Protein AF-A0A7S0JP52-F1 (afdb_monomer)

Foldseek 3Di:
DDPDDPPPPPPPACDVVNLVVLLVVLVVDPPVCSVVSLVVSLVVRCVGPNDVRSVCSVQVSVVHRDPPVPDDPPPQDQQNLLVVLCVVLVHDSVQLVVQQVVQVHNVSSSVVSVPPDNDPPPDDDDDPPPPVVNVVVVVVVVVVVPDD

InterPro domains:
  IPR012308 DNA ligase, ATP-dependent, N-terminal [PF04675] (21-114)
  IPR036599 DNA ligase, ATP-dependent, N-terminal domain superfamily [G3DSA:1.10.3260.10] (13-144)
  IPR036599 DNA ligase, ATP-dependent, N-terminal domain superfamily [SSF117018] (32-114)

Secondary structure (DSSP, 8-state):
----------S----HHHHHHHHHHHHHS-GGGHHHHHHHHHHHHHHHH-HHHHHHHHHHHTT-SS-TTT-------HHHHHHHHHHHTT--HHHHHHHHHHHTSHHHHHHHHHHS---------------HHHHHHHHHHHHTTS--

Radius of gyration: 21.64 Å; Cα contacts (8 Å, |Δi|>4): 81; chains: 1; bounding box: 57×40×53 Å

Structure (mmCIF, N/CA/C/O backbone):
data_AF-A0A7S0JP52-F1
#
_entry.id   AF-A0A7S0JP52-F1
#
loop_
_atom_site.group_PDB
_atom_site.id
_atom_site.type_symbol
_atom_site.label_atom_id
_atom_site.label_alt_id
_atom_site.label_comp_id
_atom_site.label_asym_id
_atom_site.label_entity_id
_atom_site.label_seq_id
_atom_site.pdbx_PDB_ins_code
_atom_site.Cartn_x
_atom_site.Cartn_y
_atom_site.Cartn_z
_atom_site.occupancy
_atom_site.B_iso_or_equiv
_atom_site.auth_seq_id
_atom_site.auth_comp_id
_atom_site.auth_asym_id
_atom_site.auth_atom_id
_atom_site.pdbx_PDB_model_num
ATOM 1 N N . SER A 1 1 ? 0.295 29.142 -24.091 1.00 40.50 1 SER A N 1
ATOM 2 C CA . SER A 1 1 ? 0.235 28.672 -22.695 1.00 40.50 1 SER A CA 1
ATOM 3 C C . SER A 1 1 ? -1.175 28.221 -22.387 1.00 40.50 1 SER A C 1
ATOM 5 O O . SER A 1 1 ? -2.076 29.037 -22.505 1.00 40.50 1 SER A O 1
ATOM 7 N N . ASN A 1 2 ? -1.386 26.937 -22.088 1.00 27.88 2 ASN A N 1
ATOM 8 C CA . ASN A 1 2 ? -2.704 26.408 -21.732 1.00 27.88 2 ASN A CA 1
ATOM 9 C C . ASN A 1 2 ? -2.538 25.387 -20.583 1.00 27.88 2 ASN A C 1
ATOM 11 O O . ASN A 1 2 ? -2.027 24.293 -20.828 1.00 27.88 2 ASN A O 1
ATOM 15 N N . PRO A 1 3 ? -2.867 25.747 -19.328 1.00 40.81 3 PRO A N 1
ATOM 16 C CA . PRO A 1 3 ? -2.763 24.873 -18.165 1.00 40.81 3 PRO A CA 1
ATOM 17 C C . PRO A 1 3 ? -4.109 24.165 -17.976 1.00 40.81 3 PRO A C 1
ATOM 19 O O . PRO A 1 3 ? -4.998 24.693 -17.320 1.00 40.81 3 PRO A O 1
ATOM 22 N N . GLY A 1 4 ? -4.328 23.016 -18.618 1.00 33.84 4 GLY A N 1
ATOM 23 C CA . GLY A 1 4 ? -5.699 22.488 -18.648 1.00 33.84 4 GLY A CA 1
ATOM 24 C C . GLY A 1 4 ? -5.901 21.054 -19.098 1.00 33.84 4 GLY A C 1
ATOM 25 O O . GLY A 1 4 ? -7.005 20.719 -19.508 1.00 33.84 4 GLY A O 1
ATOM 26 N N . ARG A 1 5 ? -4.877 20.198 -19.045 1.00 36.66 5 ARG A N 1
ATOM 27 C CA . ARG A 1 5 ? -5.048 18.754 -19.258 1.00 36.66 5 ARG A CA 1
ATOM 28 C C . ARG A 1 5 ? -4.105 17.966 -18.359 1.00 36.66 5 ARG A C 1
ATOM 30 O O . ARG A 1 5 ? -3.120 17.400 -18.817 1.00 36.66 5 ARG A O 1
ATOM 37 N N . VAL A 1 6 ? -4.447 17.886 -17.073 1.00 38.44 6 VAL A N 1
ATOM 38 C CA . VAL A 1 6 ? -4.101 16.707 -16.266 1.00 38.44 6 VAL A CA 1
ATOM 39 C C . VAL A 1 6 ? -5.013 15.595 -16.777 1.00 38.44 6 VAL A C 1
ATOM 41 O O . VAL A 1 6 ? -6.069 15.310 -16.223 1.00 38.44 6 VAL A O 1
ATOM 44 N N . GLY A 1 7 ? -4.677 15.085 -17.962 1.00 34.78 7 GLY A N 1
ATOM 45 C CA . GLY A 1 7 ? -5.350 13.943 -18.547 1.00 34.78 7 GLY A CA 1
ATOM 46 C C . GLY A 1 7 ? -5.074 12.753 -17.649 1.00 34.78 7 GLY A C 1
ATOM 47 O O . GLY A 1 7 ? -3.927 12.332 -17.519 1.00 34.78 7 GLY A O 1
ATOM 48 N N . LEU A 1 8 ? -6.132 12.264 -17.009 1.00 45.56 8 LEU A N 1
ATOM 49 C CA . LEU A 1 8 ? -6.220 10.945 -16.408 1.00 45.56 8 LEU A CA 1
ATOM 50 C C . LEU A 1 8 ? -5.745 9.933 -17.468 1.00 45.56 8 LEU A C 1
ATOM 52 O O . LEU A 1 8 ? -6.485 9.591 -18.390 1.00 45.56 8 LEU A O 1
ATOM 56 N N . LEU A 1 9 ? -4.469 9.548 -17.415 1.00 36.59 9 LEU A N 1
ATOM 57 C CA . LEU A 1 9 ? -3.881 8.581 -18.337 1.00 36.59 9 LEU A CA 1
ATOM 58 C C . LEU A 1 9 ? -4.336 7.189 -17.907 1.00 36.59 9 LEU A C 1
ATOM 60 O O . LEU A 1 9 ? -3.643 6.463 -17.204 1.00 36.59 9 LEU A O 1
ATOM 64 N N . CYS A 1 10 ? -5.538 6.835 -18.352 1.00 33.56 10 CYS A N 1
ATOM 65 C CA . CYS A 1 10 ? -6.001 5.463 -18.467 1.00 33.56 10 CYS A CA 1
ATOM 66 C C . CYS A 1 10 ? -5.208 4.764 -19.587 1.00 33.56 10 CYS A C 1
ATOM 68 O O . CYS A 1 10 ? -5.726 4.535 -20.675 1.00 33.56 10 CYS A O 1
ATOM 70 N N . ALA A 1 11 ? -3.940 4.446 -19.341 1.00 34.88 11 ALA A N 1
ATOM 71 C CA . ALA A 1 11 ? -3.184 3.458 -20.105 1.00 34.88 11 ALA A CA 1
ATOM 72 C C . ALA A 1 11 ? -2.793 2.386 -19.090 1.00 34.88 11 ALA A C 1
ATOM 74 O O . ALA A 1 11 ? -2.101 2.711 -18.134 1.00 34.88 11 ALA A O 1
ATOM 75 N N . ARG A 1 12 ? -3.382 1.186 -19.220 1.00 44.66 12 ARG A N 1
ATOM 76 C CA . ARG A 1 12 ? -3.470 0.138 -18.181 1.00 44.66 12 ARG A CA 1
ATOM 77 C C . ARG A 1 12 ? -2.197 0.040 -17.319 1.00 44.66 12 ARG A C 1
ATOM 79 O O . ARG A 1 12 ? -1.249 -0.589 -17.777 1.00 44.66 12 ARG A O 1
ATOM 86 N N . PRO A 1 13 ? -2.206 0.621 -16.107 1.00 48.75 13 PRO A N 1
ATOM 87 C CA . PRO A 1 13 ? -1.037 0.642 -15.248 1.00 48.75 13 PRO A CA 1
ATOM 88 C C . PRO A 1 13 ? -0.906 -0.699 -14.518 1.00 48.75 13 PRO A C 1
ATOM 90 O O . PRO A 1 13 ? -1.917 -1.356 -14.236 1.00 48.75 13 PRO A O 1
ATOM 93 N N . TYR A 1 14 ? 0.312 -1.082 -14.153 1.00 54.59 14 TYR A N 1
ATOM 94 C CA . TYR A 1 14 ? 0.620 -1.914 -13.001 1.00 54.59 14 TYR A CA 1
ATOM 95 C C . TYR A 1 14 ? -0.265 -1.407 -11.870 1.00 54.59 14 TYR A C 1
ATOM 97 O O . TYR A 1 14 ? -0.150 -0.282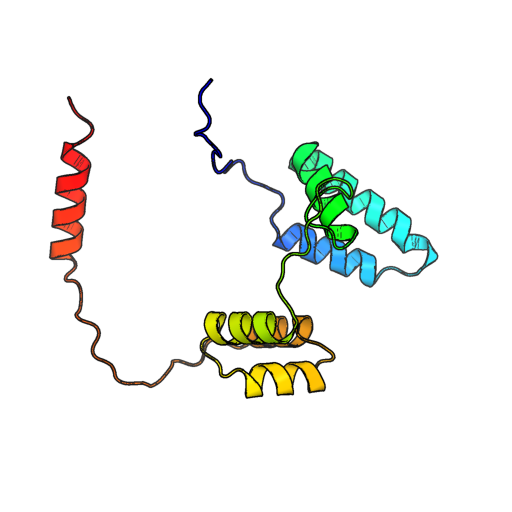 -11.379 1.00 54.59 14 TYR A O 1
ATOM 105 N N . SER A 1 15 ? -1.283 -2.203 -11.563 1.00 67.06 15 SER A N 1
ATOM 106 C CA . SER A 1 15 ? -2.330 -1.769 -10.656 1.00 67.06 15 SER A CA 1
ATOM 107 C C . SER A 1 15 ? -1.705 -1.440 -9.299 1.00 67.06 15 SER A C 1
ATOM 109 O O . SER A 1 15 ? -0.752 -2.096 -8.878 1.00 67.06 15 SER A O 1
ATOM 111 N N . LEU A 1 16 ? -2.242 -0.452 -8.581 1.00 71.00 16 LEU A N 1
ATOM 112 C CA . LEU A 1 16 ? -1.827 -0.175 -7.197 1.00 71.00 16 LEU A CA 1
ATOM 113 C C . LEU A 1 16 ? -1.838 -1.449 -6.325 1.00 71.00 16 LEU A C 1
ATOM 115 O O . LEU A 1 16 ? -1.049 -1.562 -5.393 1.00 71.00 16 LEU A O 1
ATOM 119 N N . ASP A 1 17 ? -2.680 -2.425 -6.673 1.00 74.38 17 ASP A N 1
ATOM 120 C CA . ASP A 1 17 ? -2.703 -3.772 -6.101 1.00 74.38 17 ASP A CA 1
ATOM 121 C C . ASP A 1 17 ? -1.422 -4.582 -6.395 1.00 74.38 17 ASP A C 1
ATOM 123 O O . ASP A 1 17 ? -0.837 -5.163 -5.483 1.00 74.38 17 ASP A O 1
ATOM 127 N N . SER A 1 18 ? -0.929 -4.578 -7.636 1.00 73.38 18 SER A N 1
ATOM 128 C CA . SER A 1 18 ? 0.353 -5.190 -8.015 1.00 73.38 18 SER A CA 1
ATOM 129 C C . SER A 1 18 ? 1.526 -4.553 -7.262 1.00 73.38 18 SER A C 1
ATOM 131 O O . SER A 1 18 ? 2.372 -5.269 -6.727 1.00 73.38 18 SER A O 1
ATOM 133 N N . PHE A 1 19 ? 1.540 -3.222 -7.137 1.00 80.62 19 PHE A N 1
ATOM 134 C CA . PHE A 1 19 ? 2.552 -2.511 -6.348 1.00 80.62 19 PHE A CA 1
ATOM 135 C C . PHE A 1 19 ? 2.466 -2.859 -4.858 1.00 80.62 19 PHE A C 1
ATOM 137 O O . PHE A 1 19 ? 3.484 -3.180 -4.249 1.00 80.62 19 PHE A O 1
ATOM 144 N N . ALA A 1 20 ? 1.262 -2.878 -4.279 1.00 81.25 20 ALA A N 1
ATOM 145 C CA . ALA A 1 20 ? 1.056 -3.261 -2.884 1.00 81.25 20 ALA A CA 1
ATOM 146 C C . ALA A 1 20 ? 1.527 -4.698 -2.600 1.00 81.25 20 ALA A C 1
ATOM 148 O O . ALA A 1 20 ? 2.192 -4.943 -1.593 1.00 81.25 20 ALA A O 1
ATOM 149 N N . LYS A 1 21 ? 1.252 -5.642 -3.510 1.00 80.44 21 LYS A N 1
ATOM 150 C CA . LYS A 1 21 ? 1.755 -7.025 -3.430 1.00 80.44 21 LYS A CA 1
ATOM 151 C C . LYS A 1 21 ? 3.277 -7.088 -3.518 1.00 80.44 21 LYS A C 1
ATOM 153 O O . LYS A 1 21 ? 3.900 -7.819 -2.751 1.00 80.44 21 LYS A O 1
ATOM 158 N N . GLY A 1 22 ? 3.873 -6.307 -4.416 1.00 84.19 22 GLY A N 1
ATOM 159 C CA . GLY A 1 22 ? 5.321 -6.189 -4.546 1.00 84.19 22 GLY A CA 1
ATOM 160 C C . GLY A 1 22 ? 5.986 -5.664 -3.275 1.00 84.19 22 GLY A C 1
ATOM 161 O O . GLY A 1 22 ? 6.943 -6.260 -2.790 1.00 84.19 22 GLY A O 1
ATOM 162 N N . ILE A 1 23 ? 5.443 -4.600 -2.679 1.00 87.19 23 ILE A N 1
ATOM 163 C CA . ILE A 1 23 ? 5.935 -4.057 -1.406 1.00 87.19 23 ILE A CA 1
ATOM 164 C C . ILE A 1 23 ? 5.805 -5.086 -0.279 1.00 87.19 23 ILE A C 1
ATOM 166 O O . ILE A 1 23 ? 6.768 -5.288 0.457 1.00 87.19 23 ILE A O 1
ATOM 170 N N . ALA A 1 24 ? 4.683 -5.807 -0.188 1.00 84.62 24 ALA A N 1
ATOM 171 C CA . ALA A 1 24 ? 4.524 -6.878 0.796 1.00 84.62 24 ALA A CA 1
ATOM 172 C C . ALA A 1 24 ? 5.578 -7.992 0.623 1.00 84.62 24 ALA A C 1
ATOM 174 O O . ALA A 1 24 ? 6.116 -8.497 1.608 1.00 84.62 24 ALA A O 1
ATOM 175 N N . ALA A 1 25 ? 5.925 -8.346 -0.620 1.00 82.00 25 ALA A N 1
ATOM 176 C CA . ALA A 1 25 ? 6.992 -9.306 -0.900 1.00 82.00 25 ALA A CA 1
ATOM 177 C C . ALA A 1 25 ? 8.377 -8.778 -0.479 1.00 82.00 25 ALA A C 1
ATOM 179 O O . ALA A 1 25 ? 9.170 -9.528 0.087 1.00 82.00 25 ALA A O 1
ATOM 180 N N . VAL A 1 26 ? 8.656 -7.486 -0.690 1.00 86.50 26 VAL A N 1
ATOM 181 C CA . VAL A 1 26 ? 9.893 -6.837 -0.219 1.00 86.50 26 VAL A CA 1
ATOM 182 C C . VAL A 1 26 ? 9.969 -6.807 1.310 1.00 86.50 26 VAL A C 1
ATOM 184 O O . VAL A 1 26 ? 11.036 -7.020 1.886 1.00 86.50 26 VAL A O 1
ATOM 187 N N . GLU A 1 27 ? 8.853 -6.552 1.990 1.00 85.69 27 GLU A N 1
ATOM 188 C CA . GLU A 1 27 ? 8.795 -6.555 3.453 1.00 85.69 27 GLU A CA 1
ATOM 189 C C . GLU A 1 27 ? 9.031 -7.951 4.038 1.00 85.69 27 GLU A C 1
ATOM 191 O O . GLU A 1 27 ? 9.763 -8.070 5.027 1.00 85.69 27 GLU A O 1
ATOM 196 N N . ALA A 1 28 ? 8.467 -8.982 3.395 1.00 84.38 28 ALA A N 1
ATOM 197 C CA . ALA A 1 28 ? 8.617 -10.388 3.763 1.00 84.38 28 ALA A CA 1
ATOM 198 C C . ALA A 1 28 ? 9.997 -10.979 3.418 1.00 84.38 28 ALA A C 1
ATOM 200 O O . ALA A 1 28 ? 10.382 -12.001 3.989 1.00 84.38 28 ALA A O 1
ATOM 201 N N . ALA A 1 29 ? 10.748 -10.358 2.503 1.00 83.44 29 ALA A N 1
ATOM 202 C CA . ALA A 1 29 ? 12.077 -10.817 2.124 1.00 83.44 29 ALA A CA 1
ATOM 203 C C . ALA A 1 29 ? 13.074 -10.712 3.300 1.00 83.44 29 ALA A C 1
ATOM 205 O O . ALA A 1 29 ? 13.042 -9.742 4.074 1.00 83.44 29 ALA A O 1
ATOM 206 N N . PRO A 1 30 ? 14.001 -11.677 3.443 1.00 83.69 30 PRO A N 1
ATOM 207 C CA . PRO A 1 30 ? 15.052 -11.598 4.448 1.00 83.69 30 PRO A CA 1
ATOM 208 C C . PRO A 1 30 ? 15.955 -10.384 4.180 1.00 83.69 30 PRO A C 1
ATOM 210 O O . PRO A 1 30 ? 16.135 -9.960 3.041 1.00 83.69 30 PRO A O 1
ATOM 213 N N . ALA A 1 31 ? 16.547 -9.819 5.237 1.00 84.81 31 ALA A N 1
ATOM 214 C CA . ALA A 1 31 ? 17.371 -8.606 5.170 1.00 84.81 31 ALA A CA 1
ATOM 215 C C . ALA A 1 31 ? 18.388 -8.534 4.002 1.00 84.81 31 ALA A C 1
ATOM 217 O O . ALA A 1 31 ? 18.433 -7.478 3.367 1.00 84.81 31 ALA A O 1
ATOM 218 N N . PRO A 1 32 ? 19.171 -9.590 3.677 1.00 86.19 32 PRO A N 1
ATOM 219 C CA . PRO A 1 32 ? 20.107 -9.540 2.547 1.00 86.19 32 PRO A CA 1
ATOM 220 C C . PRO A 1 32 ? 19.424 -9.371 1.181 1.00 86.19 32 PRO A C 1
ATOM 222 O O . PRO A 1 32 ? 20.007 -8.765 0.285 1.00 86.19 32 PRO A O 1
ATOM 225 N N . ASP A 1 33 ? 18.178 -9.826 1.040 1.00 85.94 33 ASP A N 1
ATOM 226 C CA . ASP A 1 33 ? 17.454 -9.867 -0.234 1.00 85.94 33 ASP A CA 1
ATOM 227 C C . ASP A 1 33 ? 16.454 -8.713 -0.392 1.00 85.94 33 ASP A C 1
ATOM 229 O O . ASP A 1 33 ? 15.822 -8.557 -1.434 1.00 85.94 33 ASP A O 1
ATOM 233 N N . LYS A 1 34 ? 16.307 -7.843 0.615 1.00 85.00 34 LYS A N 1
ATOM 234 C CA . LYS A 1 34 ? 15.372 -6.707 0.528 1.00 85.00 34 LYS A CA 1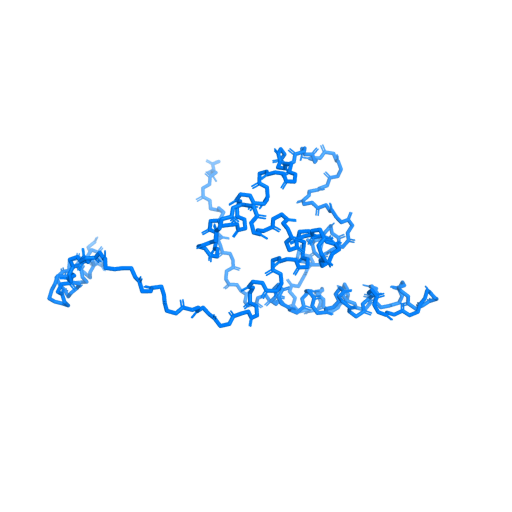
ATOM 235 C C . LYS A 1 34 ? 15.713 -5.751 -0.608 1.00 85.00 34 LYS A C 1
ATOM 237 O O . LYS A 1 34 ? 14.818 -5.236 -1.275 1.00 85.00 34 LYS A O 1
ATOM 242 N N . LEU A 1 35 ? 17.005 -5.509 -0.833 1.00 86.62 35 LEU A N 1
ATOM 243 C CA . LEU A 1 35 ? 17.451 -4.639 -1.917 1.00 86.62 35 LEU A CA 1
ATOM 244 C C . LEU A 1 35 ? 17.191 -5.271 -3.284 1.00 86.62 35 LEU A C 1
ATOM 246 O O . LEU A 1 35 ? 16.673 -4.585 -4.159 1.00 86.62 35 LEU A O 1
ATOM 250 N N . SER A 1 36 ? 17.484 -6.563 -3.458 1.00 85.81 36 SER A N 1
ATOM 251 C CA . SER A 1 36 ? 17.238 -7.262 -4.723 1.00 85.81 36 SER A CA 1
ATOM 252 C C . SER A 1 36 ? 15.741 -7.359 -5.028 1.00 85.81 36 SER A C 1
ATOM 254 O O . SER A 1 36 ? 15.337 -7.064 -6.152 1.00 85.81 36 SER A O 1
ATOM 256 N N . ALA A 1 37 ? 14.910 -7.655 -4.026 1.00 82.88 37 ALA A N 1
ATOM 257 C CA . ALA A 1 37 ? 13.454 -7.650 -4.153 1.00 82.88 37 ALA A CA 1
ATOM 258 C C . ALA A 1 37 ? 12.913 -6.259 -4.533 1.00 82.88 37 ALA A C 1
ATOM 260 O O . ALA A 1 37 ? 12.065 -6.141 -5.416 1.00 82.88 37 ALA A O 1
ATOM 261 N N . MET A 1 38 ? 13.436 -5.190 -3.919 1.00 85.75 38 MET A N 1
ATOM 262 C CA . MET A 1 38 ? 13.047 -3.818 -4.260 1.00 85.75 38 MET A CA 1
ATOM 263 C C . MET A 1 38 ? 13.471 -3.442 -5.684 1.00 85.75 38 MET A C 1
ATOM 265 O O . MET A 1 38 ? 12.713 -2.806 -6.413 1.00 85.75 38 MET A O 1
ATOM 269 N N . THR A 1 39 ? 14.674 -3.833 -6.108 1.00 86.12 39 THR A N 1
ATOM 270 C CA . THR A 1 39 ? 15.140 -3.597 -7.479 1.00 86.12 39 THR A CA 1
ATOM 271 C C . THR A 1 39 ? 14.278 -4.336 -8.497 1.00 86.12 39 THR A C 1
ATOM 273 O O . THR A 1 39 ? 13.927 -3.740 -9.513 1.00 86.12 39 THR A O 1
ATOM 276 N N . ALA A 1 40 ? 13.893 -5.583 -8.215 1.00 84.12 40 ALA A N 1
ATOM 277 C CA . ALA A 1 40 ? 12.994 -6.353 -9.069 1.00 84.12 40 ALA A CA 1
ATOM 278 C C . ALA A 1 40 ? 11.627 -5.666 -9.212 1.00 84.12 40 ALA A C 1
ATOM 280 O O . ALA A 1 40 ? 11.186 -5.422 -10.330 1.00 84.12 40 ALA A O 1
ATOM 281 N N . LEU A 1 41 ? 11.020 -5.231 -8.101 1.00 83.19 41 LEU A N 1
ATOM 282 C CA . LEU A 1 41 ? 9.749 -4.498 -8.119 1.00 83.19 41 LEU A CA 1
ATOM 283 C C . LEU A 1 41 ? 9.805 -3.246 -9.006 1.00 83.19 41 LEU A C 1
ATOM 285 O O . LEU A 1 41 ? 8.901 -2.995 -9.802 1.00 83.19 41 LEU A O 1
ATOM 289 N N . LEU A 1 42 ? 10.864 -2.444 -8.875 1.00 83.69 42 LEU A N 1
ATOM 290 C CA . LEU A 1 42 ? 11.014 -1.219 -9.662 1.00 83.69 42 LEU A CA 1
ATOM 291 C C . LEU A 1 42 ? 11.299 -1.505 -11.140 1.00 83.69 42 LEU A C 1
ATOM 293 O O . LEU A 1 42 ? 10.828 -0.756 -11.996 1.00 83.69 42 LEU A O 1
ATOM 297 N N . ALA A 1 43 ? 12.041 -2.573 -11.444 1.00 82.00 43 ALA A N 1
ATOM 298 C CA . ALA A 1 43 ? 12.272 -3.023 -12.814 1.00 82.00 43 ALA A CA 1
ATOM 299 C C . ALA A 1 43 ? 10.969 -3.497 -13.474 1.00 82.00 43 ALA A C 1
ATOM 301 O O . ALA A 1 43 ? 10.701 -3.124 -14.614 1.00 82.00 43 ALA A O 1
ATOM 302 N N . ASP A 1 44 ? 10.130 -4.227 -12.739 1.00 81.50 44 ASP A N 1
ATOM 303 C CA . ASP A 1 44 ? 8.815 -4.666 -13.210 1.00 81.50 44 ASP A CA 1
ATOM 304 C C . ASP A 1 44 ? 7.885 -3.472 -13.464 1.00 81.50 44 ASP A C 1
ATOM 306 O O . ASP A 1 44 ? 7.248 -3.405 -14.514 1.00 81.50 44 ASP A O 1
ATOM 310 N N . CYS A 1 45 ? 7.863 -2.481 -12.561 1.00 76.62 45 CYS A N 1
ATOM 311 C CA . CYS A 1 45 ? 7.107 -1.238 -12.763 1.00 76.62 45 CYS A CA 1
ATOM 312 C C . CYS A 1 45 ? 7.595 -0.478 -14.008 1.00 76.62 45 CYS A C 1
ATOM 314 O O . CYS A 1 45 ? 6.793 0.018 -14.797 1.00 76.62 45 CYS A O 1
ATOM 316 N N . LEU A 1 46 ? 8.916 -0.402 -14.211 1.00 79.44 46 LEU A N 1
ATOM 317 C CA . LEU A 1 46 ? 9.512 0.247 -15.380 1.00 79.44 46 LEU A CA 1
ATOM 318 C C . LEU A 1 46 ? 9.148 -0.473 -16.680 1.00 79.44 46 LEU A C 1
ATOM 320 O O . LEU A 1 46 ? 8.862 0.185 -17.679 1.00 79.44 46 LEU A O 1
ATOM 324 N N . ALA A 1 47 ? 9.173 -1.805 -16.673 1.0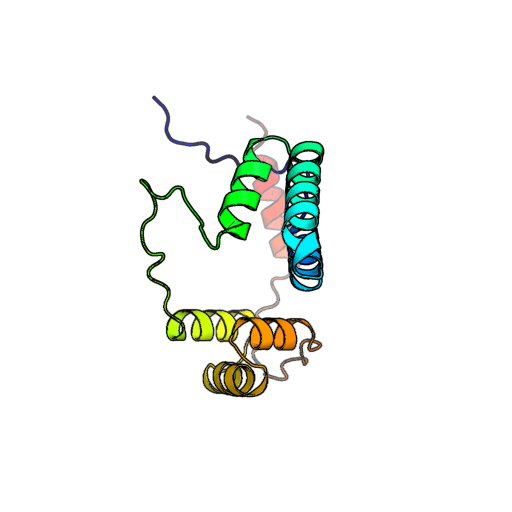0 76.88 47 ALA A N 1
ATOM 325 C CA . ALA A 1 47 ? 8.859 -2.620 -17.837 1.00 76.88 47 ALA A CA 1
ATOM 326 C C . ALA A 1 47 ? 7.364 -2.585 -18.189 1.00 76.88 47 ALA A C 1
ATOM 328 O O . ALA A 1 47 ? 7.023 -2.568 -19.370 1.00 76.88 47 ALA A O 1
ATOM 329 N N . ALA A 1 48 ? 6.485 -2.567 -17.184 1.00 72.94 48 ALA A N 1
ATOM 330 C CA . ALA A 1 48 ? 5.039 -2.575 -17.378 1.00 72.94 48 ALA A CA 1
ATOM 331 C C . ALA A 1 48 ? 4.483 -1.200 -17.783 1.00 72.94 48 ALA A C 1
ATOM 333 O O . ALA A 1 48 ? 3.706 -1.111 -18.732 1.00 72.94 48 ALA A O 1
ATOM 334 N N . ASP A 1 49 ? 4.921 -0.133 -17.107 1.00 71.25 49 ASP A N 1
ATOM 335 C CA . ASP A 1 49 ? 4.259 1.182 -17.166 1.00 71.25 49 ASP A CA 1
ATOM 336 C C . ASP A 1 49 ? 5.172 2.322 -17.610 1.00 71.25 49 ASP A C 1
ATOM 338 O O . ASP A 1 49 ? 4.752 3.475 -17.759 1.00 71.25 49 ASP A O 1
ATOM 342 N N . GLY A 1 50 ? 6.447 2.013 -17.816 1.00 77.88 50 GLY A N 1
ATOM 343 C CA . GLY A 1 50 ? 7.440 2.983 -18.220 1.00 77.88 50 GLY A CA 1
ATOM 344 C C . GLY A 1 50 ? 8.005 3.819 -17.064 1.00 77.88 50 GLY A C 1
ATOM 345 O O . GLY A 1 50 ? 7.745 3.601 -15.877 1.00 77.88 50 GLY A O 1
ATOM 346 N N . PRO A 1 51 ? 8.852 4.803 -17.407 1.00 78.50 51 PRO A N 1
ATOM 347 C CA . PRO A 1 51 ? 9.732 5.463 -16.447 1.00 78.50 51 PRO A CA 1
ATOM 348 C C . PRO A 1 51 ? 8.991 6.336 -15.437 1.00 78.50 51 PRO A C 1
ATOM 350 O O . PRO A 1 51 ? 9.428 6.461 -14.296 1.00 78.50 51 PRO A O 1
ATOM 353 N N . GLN A 1 52 ? 7.867 6.938 -15.830 1.00 79.81 52 GLN A N 1
ATOM 354 C CA . GLN A 1 52 ? 7.130 7.838 -14.949 1.00 79.81 52 GLN A CA 1
ATOM 355 C C . GLN A 1 52 ? 6.494 7.088 -13.773 1.00 79.81 52 GLN A C 1
ATOM 357 O O . GLN A 1 52 ? 6.557 7.570 -12.641 1.00 79.81 52 GLN A O 1
ATOM 362 N N . GLU A 1 53 ? 5.931 5.906 -14.018 1.00 75.88 53 GLU A N 1
ATOM 363 C CA . GLU A 1 53 ? 5.314 5.100 -12.966 1.00 75.88 53 GLU A CA 1
ATOM 364 C C . GLU A 1 53 ? 6.370 4.412 -12.099 1.00 75.88 53 GLU A C 1
ATOM 366 O O . GLU A 1 53 ? 6.250 4.420 -10.878 1.00 75.88 53 GLU A O 1
ATOM 371 N N . ALA A 1 54 ? 7.487 3.962 -12.683 1.00 79.38 54 ALA A N 1
ATOM 372 C CA . ALA A 1 54 ? 8.642 3.500 -11.911 1.00 79.38 54 ALA A CA 1
ATOM 373 C C . ALA A 1 54 ? 9.176 4.581 -10.953 1.00 79.38 54 ALA A C 1
ATOM 375 O O . ALA A 1 54 ? 9.504 4.291 -9.801 1.00 79.38 54 ALA A O 1
ATOM 376 N N . CYS A 1 55 ? 9.216 5.849 -11.384 1.00 81.94 55 CYS A N 1
ATOM 377 C CA . CYS A 1 55 ? 9.556 6.965 -10.502 1.00 81.94 55 CYS A CA 1
ATOM 378 C C . CYS A 1 55 ? 8.528 7.154 -9.376 1.00 81.94 55 CYS A C 1
ATOM 380 O O . CYS A 1 55 ? 8.926 7.396 -8.235 1.00 81.94 55 CYS A O 1
ATOM 382 N N . ARG A 1 56 ? 7.224 7.030 -9.657 1.00 79.12 56 ARG A N 1
ATOM 383 C CA . ARG A 1 56 ? 6.175 7.091 -8.622 1.00 79.12 56 ARG A CA 1
ATOM 384 C C . ARG A 1 56 ? 6.304 5.942 -7.627 1.00 79.12 56 ARG A C 1
ATOM 386 O O . ARG A 1 56 ? 6.351 6.203 -6.429 1.00 79.12 56 ARG A O 1
ATOM 393 N N . ALA A 1 57 ? 6.463 4.712 -8.106 1.00 82.00 57 ALA A N 1
ATOM 394 C CA . ALA A 1 57 ? 6.704 3.524 -7.294 1.00 82.00 57 ALA A CA 1
ATOM 395 C C . ALA A 1 57 ? 7.945 3.691 -6.401 1.00 82.00 57 ALA A C 1
ATOM 397 O O . ALA A 1 57 ? 7.885 3.431 -5.201 1.00 82.00 57 ALA A O 1
ATOM 398 N N . ALA A 1 58 ? 9.047 4.223 -6.941 1.00 83.81 58 ALA A N 1
ATOM 399 C CA . ALA A 1 58 ? 10.262 4.504 -6.177 1.00 83.81 58 ALA A CA 1
ATOM 400 C C . ALA A 1 58 ? 10.063 5.582 -5.096 1.00 83.81 58 ALA A C 1
ATOM 402 O O . ALA A 1 58 ? 10.651 5.488 -4.015 1.00 83.81 58 ALA A O 1
ATOM 403 N N . MET A 1 59 ? 9.247 6.608 -5.361 1.00 84.62 59 MET A N 1
ATOM 404 C CA . MET A 1 59 ? 8.883 7.604 -4.347 1.00 84.62 59 MET A CA 1
ATOM 405 C C . MET A 1 59 ? 8.009 6.984 -3.252 1.00 84.62 59 MET A C 1
ATOM 407 O O . MET A 1 59 ? 8.327 7.139 -2.071 1.00 84.62 59 MET A O 1
ATOM 411 N N . LEU A 1 60 ? 6.975 6.227 -3.629 1.00 83.56 60 LEU A N 1
ATOM 412 C CA . LEU A 1 60 ? 6.057 5.567 -2.698 1.00 83.56 60 LEU A CA 1
ATOM 413 C C . LEU A 1 60 ? 6.773 4.539 -1.819 1.00 83.56 60 LEU A C 1
ATOM 415 O O . LEU A 1 60 ? 6.571 4.532 -0.608 1.00 83.56 60 LEU A O 1
ATOM 419 N N . ALA A 1 61 ? 7.687 3.752 -2.391 1.00 83.25 61 ALA A N 1
ATOM 420 C CA . ALA A 1 61 ? 8.534 2.810 -1.659 1.00 83.25 61 ALA A CA 1
ATOM 421 C C . ALA A 1 61 ? 9.415 3.494 -0.596 1.00 83.25 61 ALA A C 1
ATOM 423 O O . ALA A 1 61 ? 9.833 2.869 0.374 1.00 83.25 61 ALA A O 1
ATOM 424 N N . ARG A 1 62 ? 9.690 4.796 -0.755 1.00 81.69 62 ARG A N 1
ATOM 425 C CA . ARG A 1 62 ? 10.403 5.633 0.224 1.00 81.69 62 ARG A CA 1
ATOM 426 C C . ARG A 1 62 ? 9.467 6.398 1.168 1.00 81.69 62 ARG A C 1
ATOM 428 O O . ARG A 1 62 ? 9.937 7.272 1.895 1.00 81.69 62 ARG A O 1
ATOM 435 N N . GLY A 1 63 ? 8.162 6.131 1.131 1.00 80.75 63 GLY A N 1
ATOM 436 C CA . GLY A 1 63 ? 7.154 6.851 1.911 1.00 80.75 63 GLY A CA 1
ATOM 437 C C . GLY A 1 63 ? 6.956 8.300 1.460 1.00 80.75 63 GLY A C 1
ATOM 438 O O . GLY A 1 63 ? 6.600 9.157 2.267 1.00 80.75 63 GLY A O 1
ATOM 439 N N . ARG A 1 64 ? 7.239 8.610 0.190 1.00 81.06 64 ARG A N 1
ATOM 440 C CA . ARG A 1 64 ? 7.129 9.962 -0.369 1.00 81.06 64 ARG A CA 1
ATOM 441 C C . ARG A 1 64 ? 6.105 10.005 -1.491 1.00 81.06 64 ARG A C 1
ATOM 443 O O . ARG A 1 64 ? 6.009 9.095 -2.302 1.00 81.06 64 ARG A O 1
ATOM 450 N N . VAL A 1 65 ? 5.390 11.121 -1.564 1.00 81.56 65 VAL A N 1
ATOM 451 C CA . VAL A 1 65 ? 4.426 11.415 -2.639 1.00 81.56 65 VAL A CA 1
ATOM 452 C C . VAL A 1 65 ? 4.959 12.439 -3.648 1.00 81.56 65 VAL A C 1
ATOM 454 O O . VAL A 1 65 ? 4.352 12.644 -4.692 1.00 81.56 65 VAL A O 1
ATOM 457 N N . ALA A 1 66 ? 6.096 13.073 -3.343 1.00 78.81 66 ALA A N 1
ATOM 458 C CA . ALA A 1 66 ? 6.762 14.063 -4.182 1.00 78.81 66 ALA A CA 1
ATOM 459 C C . ALA A 1 66 ? 8.288 14.067 -3.931 1.00 78.81 66 ALA A C 1
ATOM 461 O O . ALA A 1 66 ? 8.742 13.596 -2.875 1.00 78.81 66 ALA A O 1
ATOM 462 N N . PRO A 1 67 ? 9.094 14.618 -4.859 1.00 77.12 67 PRO A N 1
ATOM 463 C CA . PRO A 1 67 ? 10.521 14.856 -4.651 1.00 77.12 67 PRO A CA 1
ATOM 464 C C . PRO A 1 67 ? 10.793 15.728 -3.419 1.00 77.12 67 PRO A C 1
ATOM 466 O O . PRO A 1 67 ? 9.993 16.585 -3.067 1.00 77.12 67 PRO A O 1
ATOM 469 N N . ALA A 1 68 ? 11.958 15.569 -2.781 1.00 77.44 68 ALA A N 1
ATOM 470 C CA . ALA A 1 68 ? 12.282 16.264 -1.523 1.00 77.44 68 ALA A CA 1
ATOM 471 C C . ALA A 1 68 ? 12.217 17.801 -1.610 1.00 77.44 68 ALA A C 1
ATOM 473 O O . ALA A 1 68 ? 11.893 18.464 -0.633 1.00 77.44 68 ALA A O 1
ATOM 474 N N . HIS A 1 69 ? 12.547 18.363 -2.773 1.00 77.62 69 HIS A N 1
ATOM 475 C CA . HIS A 1 69 ? 12.539 19.809 -3.001 1.00 77.62 69 HIS A CA 1
ATOM 476 C C . HIS A 1 69 ? 11.128 20.363 -3.264 1.00 77.62 69 HIS A C 1
ATOM 478 O O . HIS A 1 69 ? 10.909 21.562 -3.135 1.00 77.62 69 HIS A O 1
ATOM 484 N N . GLU A 1 70 ? 10.169 19.495 -3.589 1.00 77.69 70 GLU A N 1
ATOM 485 C CA . GLU A 1 70 ? 8.759 19.831 -3.829 1.00 77.69 70 GLU A CA 1
ATOM 486 C C . GLU A 1 70 ? 7.841 19.309 -2.715 1.00 77.69 70 GLU A C 1
ATOM 488 O O . GLU A 1 70 ? 6.652 19.634 -2.677 1.00 77.69 70 GLU A O 1
ATOM 493 N N . SER A 1 71 ? 8.370 18.493 -1.797 1.00 71.81 71 SER A N 1
ATOM 494 C CA . SER A 1 71 ? 7.571 17.827 -0.780 1.00 71.81 71 SER A CA 1
ATOM 495 C C . SER A 1 71 ? 7.025 18.843 0.210 1.00 71.81 71 SER A C 1
ATOM 497 O O . SER A 1 71 ? 7.763 19.423 1.008 1.00 71.81 71 SER A O 1
ATOM 499 N N . ARG A 1 72 ? 5.706 19.016 0.185 1.00 72.25 72 ARG A N 1
ATOM 500 C CA . ARG A 1 72 ? 4.961 19.652 1.266 1.00 72.25 72 ARG A CA 1
ATOM 501 C C . ARG A 1 72 ? 4.377 18.563 2.161 1.00 72.25 72 ARG A C 1
ATOM 503 O O . ARG A 1 72 ? 3.957 17.527 1.639 1.00 72.25 72 ARG A O 1
ATOM 510 N N . PRO A 1 73 ? 4.343 18.764 3.488 1.00 71.31 73 PRO A N 1
ATOM 511 C CA . PRO A 1 73 ? 3.624 17.851 4.361 1.00 71.31 73 PRO A CA 1
ATOM 512 C C . PRO A 1 73 ? 2.176 17.766 3.880 1.00 71.31 73 PRO A C 1
ATOM 514 O O . PRO A 1 73 ? 1.544 18.785 3.606 1.00 71.31 73 PRO A O 1
ATOM 517 N N . THR A 1 74 ? 1.652 16.547 3.782 1.00 68.44 74 THR A N 1
ATOM 518 C CA . THR A 1 74 ? 0.278 16.287 3.325 1.00 68.44 74 THR A CA 1
ATOM 519 C C . THR A 1 74 ? -0.774 16.913 4.243 1.00 68.44 74 THR A C 1
ATOM 521 O O . THR A 1 74 ? -1.942 16.976 3.879 1.00 68.44 74 THR A O 1
ATOM 524 N N . GLY A 1 75 ? -0.377 17.355 5.443 1.00 72.69 75 GLY A N 1
ATOM 525 C CA . GLY A 1 75 ? -1.266 17.940 6.446 1.00 72.69 75 GLY A CA 1
ATOM 526 C C . GLY A 1 75 ? -2.211 16.923 7.091 1.00 72.69 75 GLY A C 1
ATOM 527 O O . GLY A 1 75 ? -3.026 17.299 7.928 1.00 72.69 75 GLY A O 1
ATOM 528 N N . MET A 1 76 ? -2.102 15.639 6.734 1.00 78.88 76 MET A N 1
ATOM 529 C CA . MET A 1 76 ? -2.995 14.589 7.207 1.00 78.88 76 MET A CA 1
ATOM 530 C C . MET A 1 76 ? -2.351 13.820 8.361 1.00 78.88 76 MET A C 1
ATOM 532 O O . MET A 1 76 ? -1.504 12.953 8.162 1.00 78.88 76 MET A O 1
ATOM 536 N N . GLY A 1 77 ? -2.745 14.170 9.585 1.00 84.88 77 GLY A N 1
ATOM 537 C CA . GLY A 1 77 ? -2.350 13.441 10.790 1.00 84.88 77 GLY A CA 1
ATOM 538 C C . GLY A 1 77 ? -3.120 12.129 10.968 1.00 84.88 77 GLY A C 1
ATOM 539 O O . GLY A 1 77 ? -4.137 11.892 10.316 1.00 84.88 77 GLY A O 1
ATOM 540 N N . ALA A 1 78 ? -2.675 11.300 11.916 1.00 84.06 78 ALA A N 1
ATOM 541 C CA . ALA A 1 78 ? -3.291 10.002 12.213 1.00 84.06 78 ALA A CA 1
ATOM 542 C C . ALA A 1 78 ? -4.795 10.099 12.542 1.00 84.06 78 ALA A C 1
ATOM 544 O O . ALA A 1 78 ? -5.572 9.254 12.109 1.00 84.06 78 ALA A O 1
ATOM 545 N N . ALA A 1 79 ? -5.224 11.155 13.245 1.00 85.12 79 ALA A N 1
ATOM 546 C CA . ALA A 1 79 ? -6.635 11.377 13.571 1.00 85.12 79 ALA A CA 1
ATOM 547 C C . ALA A 1 79 ? -7.492 11.679 12.328 1.00 85.12 79 ALA A C 1
ATOM 549 O O . ALA A 1 79 ? -8.577 11.122 12.177 1.00 85.12 79 ALA A O 1
ATOM 550 N N . ALA A 1 80 ? -6.985 12.514 11.414 1.00 86.50 80 ALA A N 1
ATOM 551 C CA . ALA A 1 80 ? -7.661 12.811 10.152 1.00 86.50 80 ALA A CA 1
ATOM 552 C C . ALA A 1 80 ? -7.731 11.566 9.252 1.00 86.50 80 ALA A C 1
ATOM 554 O O . ALA A 1 80 ? -8.763 11.306 8.640 1.00 86.50 80 ALA A O 1
ATOM 555 N N . LEU A 1 81 ? -6.667 10.753 9.237 1.00 87.62 81 LEU A N 1
ATOM 556 C CA . LEU A 1 81 ? -6.640 9.485 8.511 1.00 87.62 81 LEU A CA 1
ATOM 557 C C . LEU A 1 81 ? -7.643 8.469 9.083 1.00 87.62 81 LEU A C 1
ATOM 559 O O . LEU A 1 81 ? -8.364 7.839 8.318 1.00 87.62 81 LEU A O 1
ATOM 563 N N . ALA A 1 82 ? -7.738 8.342 10.410 1.00 87.25 82 ALA A N 1
ATOM 564 C CA . ALA A 1 82 ? -8.738 7.490 11.056 1.00 87.25 82 ALA A CA 1
ATOM 565 C C . ALA A 1 82 ? -10.171 7.930 10.710 1.00 87.25 82 ALA A C 1
ATOM 567 O O . ALA A 1 82 ? -11.014 7.087 10.414 1.00 87.25 82 ALA A O 1
ATOM 568 N N . GLY A 1 83 ? -10.425 9.244 10.679 1.00 86.62 83 GLY A N 1
ATOM 569 C CA . GLY A 1 83 ? -11.696 9.814 10.222 1.00 86.62 83 GLY A CA 1
ATOM 570 C C . GLY A 1 83 ? -12.025 9.465 8.770 1.00 86.62 83 GLY A C 1
ATOM 571 O O . GLY A 1 83 ? -13.143 9.053 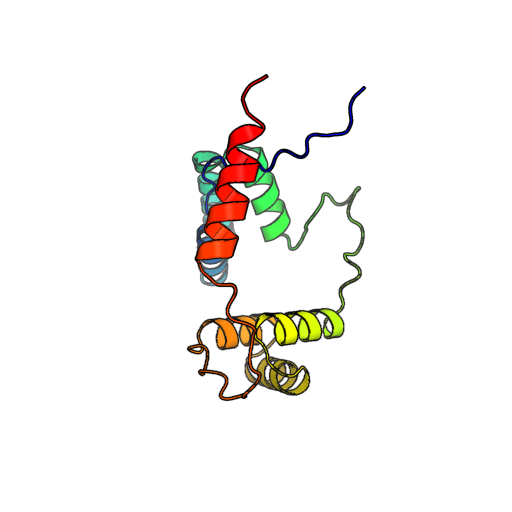8.473 1.00 86.62 83 GLY A O 1
ATOM 572 N N . ALA A 1 84 ? -11.041 9.562 7.874 1.00 87.44 84 ALA A N 1
ATOM 573 C CA . ALA A 1 84 ? -11.215 9.202 6.469 1.00 87.44 84 ALA A CA 1
ATOM 574 C C . ALA A 1 84 ? -11.483 7.698 6.276 1.00 87.44 84 ALA A C 1
ATOM 576 O O . ALA A 1 84 ? -12.347 7.331 5.483 1.00 87.44 84 ALA A O 1
ATOM 577 N N . ILE A 1 85 ? -10.789 6.828 7.022 1.00 88.00 85 ILE A N 1
ATOM 578 C CA . ILE A 1 85 ? -11.039 5.376 7.014 1.00 88.00 85 ILE A CA 1
ATOM 579 C C . ILE A 1 85 ? -12.465 5.092 7.503 1.00 88.00 85 ILE A C 1
ATOM 581 O O . ILE A 1 85 ? -13.213 4.389 6.831 1.00 88.00 85 ILE A O 1
ATOM 585 N N . ALA A 1 86 ? -12.870 5.686 8.627 1.00 87.31 86 ALA A N 1
ATOM 586 C CA . ALA A 1 86 ? -14.215 5.533 9.177 1.00 87.31 86 ALA A CA 1
ATOM 587 C C . ALA A 1 86 ? -15.293 5.916 8.147 1.00 87.31 86 ALA A C 1
ATOM 589 O O . ALA A 1 86 ? -16.208 5.138 7.882 1.00 87.31 86 ALA A O 1
ATOM 590 N N . GLN A 1 87 ? -15.124 7.062 7.479 1.00 88.38 87 GLN A N 1
ATOM 591 C CA . GLN A 1 87 ? -16.035 7.517 6.430 1.00 88.38 87 GLN A CA 1
ATOM 592 C C . GLN A 1 87 ? -16.061 6.580 5.213 1.00 88.38 87 GLN A C 1
ATOM 594 O O . GLN A 1 87 ? -17.138 6.291 4.696 1.00 88.38 87 GLN A O 1
ATOM 599 N N . ALA A 1 88 ? -14.901 6.095 4.760 1.00 86.62 88 ALA A N 1
ATOM 600 C CA . ALA A 1 88 ? -14.800 5.223 3.590 1.00 86.62 88 ALA A CA 1
ATOM 601 C C . ALA A 1 88 ? -15.502 3.869 3.790 1.00 86.62 88 ALA A C 1
ATOM 603 O O . ALA A 1 88 ? -16.025 3.306 2.831 1.00 86.62 88 ALA A O 1
ATOM 604 N N . PHE A 1 89 ? -15.535 3.368 5.027 1.00 84.38 89 PHE A N 1
ATOM 605 C CA . PHE A 1 89 ? -16.106 2.065 5.375 1.00 84.38 89 PHE A CA 1
ATOM 606 C C . PHE A 1 89 ? -17.429 2.153 6.151 1.00 84.38 89 PHE A C 1
ATOM 608 O O . PHE A 1 89 ? -17.906 1.138 6.654 1.00 84.38 89 PHE A O 1
ATOM 615 N N . GLY A 1 90 ? -18.021 3.347 6.280 1.00 86.00 90 GLY A N 1
ATOM 616 C CA . GLY A 1 90 ? -19.270 3.545 7.025 1.00 86.00 90 GLY A CA 1
ATOM 617 C C . GLY A 1 90 ? -19.187 3.116 8.496 1.00 86.00 90 GLY A C 1
ATOM 618 O O . GLY A 1 90 ? -20.175 2.649 9.054 1.00 86.00 90 GLY A O 1
ATOM 619 N N . SER A 1 91 ? -18.006 3.233 9.104 1.00 85.19 91 SER A N 1
ATOM 620 C CA . SER A 1 91 ? -17.735 2.892 10.505 1.00 85.19 91 SER A CA 1
ATOM 621 C C . SER A 1 91 ? -17.539 4.150 11.350 1.00 85.19 91 SER A C 1
ATOM 623 O O . SER A 1 91 ? -17.425 5.259 10.829 1.00 85.19 91 SER A O 1
ATOM 625 N N . ASP A 1 92 ? -17.481 3.992 12.669 1.00 89.94 92 ASP A N 1
ATOM 626 C CA . ASP A 1 92 ? -17.142 5.077 13.584 1.00 89.94 92 ASP A CA 1
ATOM 627 C C . ASP A 1 92 ? -15.623 5.176 13.826 1.00 89.94 92 ASP A C 1
ATOM 629 O O . ASP A 1 92 ? -14.866 4.207 13.713 1.00 89.94 92 ASP A O 1
ATOM 633 N N . VAL A 1 93 ? -15.159 6.380 14.170 1.00 89.94 93 VAL A N 1
ATOM 634 C CA . VAL A 1 93 ? -13.727 6.659 14.374 1.00 89.94 93 VAL A CA 1
ATOM 635 C C . VAL A 1 93 ? -13.158 5.898 15.577 1.00 89.94 93 VAL A C 1
ATOM 637 O O . VAL A 1 93 ? -11.978 5.548 15.559 1.00 89.94 93 VAL A O 1
ATOM 640 N N . GLN A 1 94 ? -13.965 5.621 16.609 1.00 90.44 94 GLN A N 1
ATOM 641 C CA . GLN A 1 94 ? -13.503 4.915 17.808 1.00 90.44 94 GLN A CA 1
ATOM 642 C C . GLN A 1 94 ? -13.222 3.442 17.500 1.00 90.44 94 GLN A C 1
ATOM 644 O O . GLN A 1 94 ? -12.179 2.936 17.904 1.00 90.44 94 GLN A O 1
ATOM 649 N N . THR A 1 95 ? -14.075 2.791 16.712 1.00 87.56 95 THR A N 1
ATOM 650 C CA . THR A 1 95 ? -13.876 1.429 16.207 1.00 87.56 95 THR A CA 1
ATOM 651 C C . THR A 1 95 ? -12.624 1.335 15.345 1.00 87.56 95 THR A C 1
ATOM 653 O O . THR A 1 95 ? -11.803 0.447 15.559 1.00 87.56 95 THR A O 1
ATOM 656 N N . VAL A 1 96 ? -12.400 2.289 14.433 1.00 87.81 96 VAL A N 1
ATOM 657 C CA . VAL A 1 96 ? -11.167 2.323 13.623 1.00 87.81 96 VAL A CA 1
ATOM 658 C C . VAL A 1 96 ? -9.921 2.477 14.501 1.00 87.81 96 VAL A C 1
ATOM 660 O O . VAL A 1 96 ? -8.907 1.824 14.258 1.00 87.81 96 VAL A O 1
ATOM 663 N N . GLN A 1 97 ? -9.971 3.336 15.522 1.00 90.12 97 GLN A N 1
ATOM 664 C CA . GLN A 1 97 ? -8.848 3.538 16.440 1.00 90.12 97 GLN A CA 1
ATOM 665 C C . GLN A 1 97 ? -8.600 2.319 17.335 1.00 90.12 97 GLN A C 1
ATOM 667 O O . GLN A 1 97 ? -7.444 1.946 17.526 1.00 90.12 97 GLN A O 1
ATOM 672 N N . ALA A 1 98 ? -9.655 1.678 17.837 1.00 88.12 98 ALA A N 1
ATOM 673 C CA . ALA A 1 98 ? -9.560 0.457 18.630 1.00 88.12 98 ALA A CA 1
ATOM 674 C C . ALA A 1 98 ? -8.955 -0.691 17.811 1.00 88.12 98 ALA A C 1
ATOM 676 O O . ALA A 1 98 ? -8.017 -1.349 18.267 1.00 88.12 98 ALA A O 1
ATOM 677 N N . GLU A 1 99 ? -9.414 -0.868 16.570 1.00 86.12 99 GLU A N 1
ATOM 678 C CA . GLU A 1 99 ? -8.849 -1.847 15.645 1.00 86.12 99 GLU A CA 1
ATOM 679 C C . GLU A 1 99 ? -7.387 -1.518 15.335 1.00 86.12 99 GLU A C 1
ATOM 681 O O . GLU A 1 99 ? -6.537 -2.401 1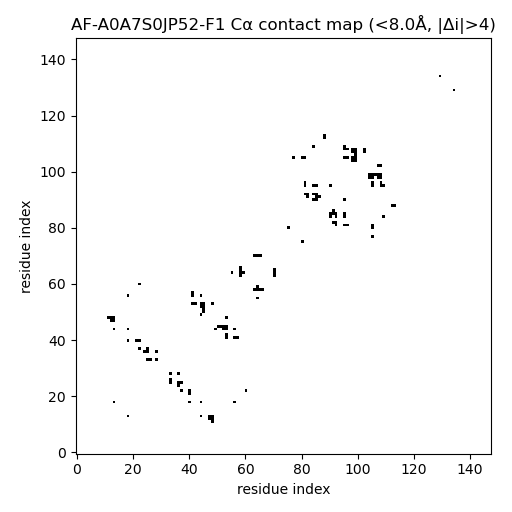5.343 1.00 86.12 99 GLU A O 1
ATOM 686 N N . ALA A 1 100 ? -7.044 -0.241 15.147 1.00 88.31 100 ALA A N 1
ATOM 687 C CA . ALA A 1 100 ? -5.660 0.167 14.936 1.00 88.31 100 ALA A CA 1
ATOM 688 C C . ALA A 1 100 ? -4.770 -0.144 16.149 1.00 88.31 100 ALA A C 1
ATOM 690 O O . ALA A 1 100 ? -3.629 -0.566 15.971 1.00 88.31 100 ALA A O 1
ATOM 691 N N . SER A 1 101 ? -5.270 0.025 17.375 1.00 87.75 101 SER A N 1
ATOM 692 C CA . SER A 1 101 ? -4.542 -0.356 18.590 1.00 87.75 101 SER A CA 1
ATOM 693 C C . SER A 1 101 ? -4.356 -1.870 18.714 1.00 87.75 101 SER A C 1
ATOM 695 O O . SER A 1 101 ? -3.291 -2.308 19.139 1.00 87.75 101 SER A O 1
ATOM 697 N N . SER A 1 102 ? -5.354 -2.664 18.317 1.00 85.38 102 SER A N 1
ATOM 698 C CA . SER A 1 102 ? -5.310 -4.132 18.385 1.00 85.38 102 SER A CA 1
ATOM 699 C C . SER A 1 102 ? -4.470 -4.759 17.263 1.00 85.38 102 SER A C 1
ATOM 701 O O . SER A 1 102 ? -3.679 -5.669 17.501 1.00 85.38 102 SER A O 1
ATOM 703 N N . ALA A 1 103 ? -4.606 -4.254 16.036 1.00 79.69 103 ALA A N 1
ATOM 704 C CA . ALA A 1 103 ? -3.990 -4.794 14.825 1.00 79.69 103 ALA A CA 1
ATOM 705 C C . ALA A 1 103 ? -2.589 -4.221 14.529 1.00 79.69 103 ALA A C 1
ATOM 707 O O . ALA A 1 103 ? -1.962 -4.596 13.539 1.00 79.69 103 ALA A O 1
ATOM 708 N N . GLY A 1 104 ? -2.084 -3.310 15.369 1.00 83.56 104 GLY A N 1
ATOM 709 C CA . GLY A 1 104 ? -0.737 -2.745 15.238 1.00 83.56 104 GLY A CA 1
ATOM 710 C C . GLY A 1 104 ? -0.623 -1.549 14.285 1.00 83.56 104 GLY A C 1
ATOM 711 O O . GLY A 1 104 ? 0.476 -1.219 13.845 1.00 83.56 104 GLY A O 1
ATOM 712 N N . GLY A 1 105 ? -1.733 -0.877 13.970 1.00 88.50 105 GLY A N 1
ATOM 713 C CA . GLY A 1 105 ? -1.746 0.411 13.275 1.00 88.50 105 GLY A CA 1
ATOM 714 C C . GLY A 1 10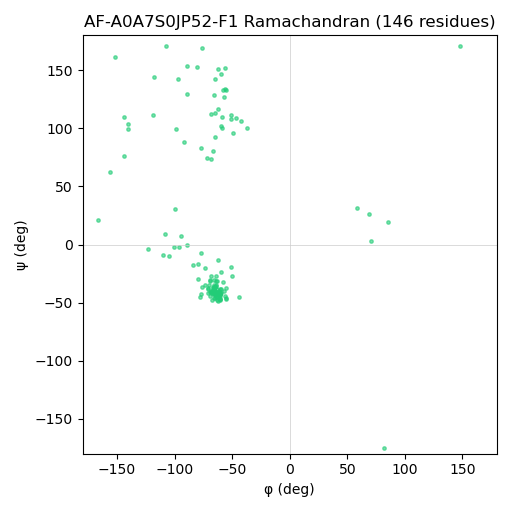5 ? -2.957 0.637 12.368 1.00 88.50 105 GLY A C 1
ATOM 715 O O . GLY A 1 105 ? -3.728 -0.271 12.064 1.00 88.50 105 GLY A O 1
ATOM 716 N N . LEU A 1 106 ? -3.099 1.874 11.877 1.00 86.50 106 LEU A N 1
ATOM 717 C CA . LEU A 1 106 ? -4.208 2.282 10.998 1.00 86.50 106 LEU A CA 1
ATOM 718 C C . LEU A 1 106 ? -4.227 1.531 9.658 1.00 86.50 106 LEU A C 1
ATOM 720 O O . LEU A 1 106 ? -5.300 1.289 9.113 1.00 86.50 106 LEU A O 1
ATOM 724 N N . ALA A 1 107 ? -3.060 1.139 9.136 1.00 85.94 107 ALA A N 1
ATOM 725 C CA . ALA A 1 107 ? -2.969 0.359 7.902 1.00 85.94 107 ALA A CA 1
ATOM 726 C C . ALA A 1 107 ? -3.578 -1.045 8.068 1.00 85.94 107 ALA A C 1
ATOM 728 O O . ALA A 1 107 ? -4.321 -1.503 7.202 1.00 85.94 107 ALA A O 1
ATOM 729 N N . ALA A 1 108 ? -3.311 -1.700 9.201 1.00 83.19 108 ALA A N 1
ATOM 730 C CA . ALA A 1 108 ? -3.871 -3.009 9.510 1.00 83.19 108 ALA A CA 1
ATOM 731 C C . ALA A 1 108 ? -5.386 -2.928 9.755 1.00 83.19 108 ALA A C 1
ATOM 733 O O . ALA A 1 108 ? -6.128 -3.751 9.224 1.00 83.19 108 ALA A O 1
ATOM 734 N N . ALA A 1 109 ? -5.851 -1.885 10.452 1.00 84.62 109 ALA A N 1
ATOM 735 C CA . ALA A 1 109 ? -7.278 -1.626 10.645 1.00 84.62 109 ALA A CA 1
ATOM 736 C C . ALA A 1 109 ? -8.024 -1.408 9.318 1.00 84.62 109 ALA A C 1
ATOM 738 O O . ALA A 1 109 ? -9.058 -2.025 9.075 1.00 84.62 109 ALA A O 1
ATOM 739 N N . ALA A 1 110 ? -7.476 -0.587 8.416 1.00 85.75 110 ALA A N 1
ATOM 740 C CA . ALA A 1 110 ? -8.060 -0.384 7.090 1.00 85.75 110 ALA A CA 1
ATOM 741 C C . ALA A 1 110 ? -8.105 -1.689 6.274 1.00 85.75 110 ALA A C 1
ATOM 743 O O . ALA A 1 110 ? -9.102 -1.973 5.612 1.00 85.75 110 ALA A O 1
ATOM 744 N N . ALA A 1 111 ? -7.053 -2.512 6.346 1.00 83.31 111 ALA A N 1
ATOM 745 C CA . ALA A 1 111 ? -7.019 -3.809 5.674 1.00 83.31 111 ALA A CA 1
ATOM 746 C C . ALA A 1 111 ? -8.042 -4.805 6.252 1.00 83.31 111 ALA A C 1
ATOM 748 O O . ALA A 1 111 ? -8.628 -5.579 5.494 1.00 83.31 111 ALA A O 1
ATOM 749 N N . ALA A 1 112 ? -8.272 -4.788 7.568 1.00 82.31 112 ALA A N 1
ATOM 750 C CA . ALA A 1 112 ? -9.288 -5.609 8.222 1.00 82.31 112 ALA A CA 1
ATOM 751 C C . ALA A 1 112 ? -10.704 -5.200 7.788 1.00 82.31 112 ALA A C 1
ATOM 753 O O . ALA A 1 112 ? -11.486 -6.056 7.376 1.00 82.31 112 ALA A O 1
ATOM 754 N N . LEU A 1 113 ? -10.994 -3.894 7.773 1.00 80.81 113 LEU A N 1
ATOM 755 C CA . LEU A 1 113 ? -12.282 -3.350 7.326 1.00 80.81 113 LEU A CA 1
ATOM 756 C C . LEU A 1 113 ? -12.554 -3.621 5.843 1.00 80.81 113 LEU A C 1
ATOM 758 O O . LEU A 1 113 ? -13.684 -3.919 5.476 1.00 80.81 113 LEU A O 1
ATOM 762 N N . TRP A 1 114 ? -11.522 -3.594 4.997 1.00 80.81 114 TRP A N 1
ATOM 763 C CA . TRP A 1 114 ? -11.649 -3.960 3.584 1.00 80.81 114 TRP A CA 1
ATOM 764 C C . TRP A 1 114 ? -11.983 -5.444 3.370 1.00 80.81 114 TRP A C 1
ATOM 766 O O . TRP A 1 114 ? -12.686 -5.795 2.425 1.00 80.81 114 TRP A O 1
ATOM 776 N N . ARG A 1 115 ? -11.458 -6.336 4.221 1.00 68.38 115 ARG A N 1
ATOM 777 C CA . ARG A 1 115 ? -11.704 -7.788 4.133 1.00 68.38 115 ARG A CA 1
ATOM 778 C C . ARG A 1 115 ? -13.000 -8.223 4.805 1.00 68.38 115 ARG A C 1
ATOM 780 O O . ARG A 1 115 ? -13.455 -9.338 4.547 1.00 68.38 115 ARG A O 1
ATOM 787 N N . ALA A 1 116 ? -13.575 -7.389 5.667 1.00 60.22 116 ALA A N 1
ATOM 788 C CA . ALA A 1 116 ? -14.887 -7.651 6.224 1.00 60.22 116 ALA A CA 1
ATOM 789 C C . ALA A 1 116 ? -15.922 -7.596 5.085 1.00 60.22 116 ALA A C 1
ATOM 791 O O . ALA A 1 116 ? -15.942 -6.620 4.330 1.00 60.22 116 ALA A O 1
ATOM 792 N N . PRO A 1 117 ? -16.784 -8.616 4.915 1.00 46.53 117 PRO A N 1
ATOM 793 C CA . PRO A 1 117 ? -17.929 -8.466 4.032 1.00 46.53 117 PRO A CA 1
ATOM 794 C C . PRO A 1 117 ? -18.728 -7.270 4.543 1.00 46.53 117 PRO A C 1
ATOM 796 O O . PRO A 1 117 ? -19.036 -7.215 5.735 1.00 46.53 117 PRO A O 1
ATOM 799 N N . ALA A 1 118 ? -19.022 -6.306 3.666 1.00 44.25 118 ALA A N 1
ATOM 800 C CA . ALA A 1 118 ? -19.882 -5.185 4.011 1.00 44.25 118 ALA A CA 1
ATOM 801 C C . ALA A 1 118 ? -21.167 -5.763 4.615 1.00 44.25 118 ALA A C 1
ATOM 803 O O . ALA A 1 118 ? -21.951 -6.410 3.916 1.00 44.25 118 ALA A O 1
ATOM 804 N N . ALA A 1 119 ? -21.343 -5.611 5.930 1.00 37.25 119 ALA A N 1
ATOM 805 C CA . ALA A 1 119 ? -22.586 -5.998 6.565 1.00 37.25 119 ALA A CA 1
ATOM 806 C C . ALA A 1 119 ? -23.691 -5.194 5.867 1.00 37.25 119 ALA A C 1
ATOM 808 O O . ALA A 1 119 ? -23.501 -3.991 5.662 1.00 37.25 119 ALA A O 1
ATOM 809 N N . PRO A 1 120 ? -24.815 -5.814 5.459 1.00 38.38 120 PRO A N 1
ATOM 810 C CA . PRO A 1 120 ? -25.933 -5.047 4.944 1.00 38.38 120 PRO A CA 1
ATOM 811 C C . PRO A 1 120 ? -26.344 -4.097 6.064 1.00 38.38 120 PRO A C 1
ATOM 813 O O . PRO A 1 120 ? -26.815 -4.531 7.116 1.00 38.38 120 PRO A O 1
ATOM 816 N N . SER A 1 121 ? -26.088 -2.807 5.876 1.00 43.38 121 SER A N 1
ATOM 817 C CA . SER A 1 121 ? -26.495 -1.769 6.804 1.00 43.38 121 SER A CA 1
ATOM 818 C C . SER A 1 121 ? -28.021 -1.743 6.811 1.00 43.38 121 SER A C 1
ATOM 820 O O . SER A 1 121 ? -28.673 -1.118 5.980 1.00 43.38 121 SER A O 1
ATOM 822 N N . GLY A 1 122 ? -28.598 -2.497 7.748 1.00 41.38 122 GLY A N 1
ATOM 823 C CA . GLY A 1 122 ? -30.001 -2.441 8.125 1.00 41.38 122 GLY A CA 1
ATOM 824 C C . GLY A 1 122 ? -30.283 -1.092 8.770 1.00 41.38 122 GLY A C 1
ATOM 825 O O . GLY A 1 122 ? -30.298 -0.966 9.988 1.00 41.38 122 GLY A O 1
ATOM 826 N N . GLY A 1 123 ? -30.464 -0.076 7.938 1.00 34.25 123 GLY A N 1
ATOM 827 C CA . GLY A 1 123 ? -30.865 1.263 8.330 1.00 34.25 123 GLY A CA 1
ATOM 828 C C . GLY A 1 123 ? -31.847 1.781 7.297 1.00 34.25 123 GLY A C 1
ATOM 829 O O . GLY A 1 123 ? -31.446 2.198 6.216 1.00 34.25 123 GLY A O 1
ATOM 830 N N . SER A 1 124 ? -33.138 1.702 7.624 1.00 47.94 124 SER A N 1
ATOM 831 C CA . SER A 1 124 ? -34.214 2.345 6.871 1.00 47.94 124 SER A CA 1
ATOM 832 C C . SER A 1 124 ? -33.891 3.821 6.651 1.00 47.94 124 SER A C 1
ATOM 834 O O . SER A 1 124 ? -33.914 4.616 7.587 1.00 47.94 124 SER A O 1
ATOM 836 N N . ALA A 1 125 ? -33.631 4.177 5.403 1.00 40.97 125 ALA A N 1
ATOM 837 C CA . ALA A 1 125 ? -33.892 5.495 4.863 1.00 40.97 125 ALA A CA 1
ATOM 838 C C . ALA A 1 125 ? -34.335 5.263 3.420 1.00 40.97 125 ALA A C 1
ATOM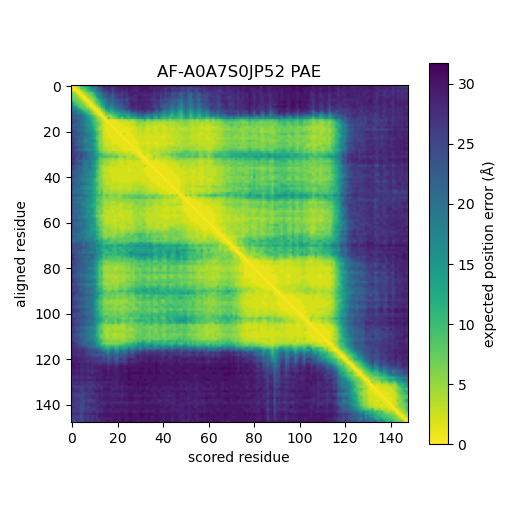 840 O O . ALA A 1 125 ? -33.547 4.811 2.588 1.00 40.97 125 ALA A O 1
ATOM 841 N N . GLU A 1 126 ? -35.622 5.491 3.155 1.00 45.62 126 GLU A N 1
ATOM 842 C CA . GLU A 1 126 ? -36.170 5.580 1.805 1.00 45.62 126 GLU A CA 1
ATOM 843 C C . GLU A 1 126 ? -35.266 6.487 0.962 1.00 45.62 126 GLU A C 1
ATOM 845 O O . GLU A 1 126 ? -35.192 7.697 1.171 1.00 45.62 126 GLU A O 1
ATOM 850 N N . SER A 1 127 ? -34.540 5.884 0.024 1.00 39.69 127 SER A N 1
ATOM 851 C CA . SER A 1 127 ? -33.882 6.607 -1.056 1.00 39.69 127 SER A CA 1
ATOM 852 C C . SER A 1 127 ? -34.897 6.694 -2.195 1.00 39.69 127 SER A C 1
ATOM 854 O O . SER A 1 127 ? -35.488 5.661 -2.531 1.00 39.69 127 SER A O 1
ATOM 856 N N . PRO A 1 128 ? -35.163 7.881 -2.773 1.00 41.78 128 PRO A N 1
ATOM 857 C CA . PRO A 1 128 ? -36.114 7.990 -3.863 1.00 41.78 128 PRO A CA 1
ATOM 858 C C . PRO A 1 128 ? -35.560 7.160 -5.015 1.00 41.78 128 PRO A C 1
ATOM 860 O O . PRO A 1 128 ? -34.464 7.421 -5.511 1.00 41.78 128 PRO A O 1
ATOM 863 N N . ALA A 1 129 ? -36.291 6.115 -5.394 1.00 46.69 129 ALA A N 1
ATOM 864 C CA . ALA A 1 129 ? -35.966 5.323 -6.562 1.00 46.69 129 ALA A CA 1
ATOM 865 C C . ALA A 1 129 ? -35.968 6.272 -7.764 1.00 46.69 129 ALA A C 1
ATOM 867 O O . ALA A 1 129 ? -37.031 6.639 -8.264 1.00 46.69 129 ALA A O 1
ATOM 868 N N . VAL A 1 130 ? -34.780 6.700 -8.198 1.00 50.66 130 VAL A N 1
ATOM 869 C CA . VAL A 1 130 ? -34.606 7.349 -9.494 1.00 50.66 130 VAL A CA 1
ATOM 870 C C . VAL A 1 130 ? -35.066 6.313 -10.502 1.00 50.66 130 VAL A C 1
ATOM 872 O O . VAL A 1 130 ? -34.397 5.306 -10.742 1.00 50.66 130 VAL A O 1
ATOM 875 N N . SER A 1 131 ? -36.289 6.514 -10.987 1.00 52.31 131 SER A N 1
ATOM 876 C CA . SER A 1 131 ? -36.925 5.631 -11.944 1.00 52.31 131 SER A CA 1
ATOM 877 C C . SER A 1 131 ? -35.988 5.511 -13.134 1.00 52.31 131 SER A C 1
ATOM 879 O O . SER A 1 131 ? -35.477 6.507 -13.644 1.00 52.31 131 SER A O 1
ATOM 881 N N . THR A 1 132 ? -35.762 4.290 -13.600 1.00 56.25 132 THR A N 1
ATOM 882 C CA . THR A 1 132 ? -34.976 3.999 -14.804 1.00 56.25 132 THR A CA 1
ATOM 883 C C . THR A 1 132 ? -35.438 4.810 -16.025 1.00 56.25 132 THR A C 1
ATOM 885 O O . THR A 1 132 ? -34.650 5.026 -16.944 1.00 56.25 132 THR A O 1
ATOM 888 N N . ALA A 1 133 ? -36.667 5.341 -16.006 1.00 52.94 133 ALA A N 1
ATOM 889 C CA . ALA A 1 133 ? -37.175 6.302 -16.980 1.00 52.94 133 ALA A CA 1
ATOM 890 C C . ALA A 1 133 ? -36.452 7.669 -16.962 1.00 52.94 133 ALA A C 1
ATOM 892 O O . ALA A 1 133 ? -36.218 8.242 -18.023 1.00 52.94 133 ALA A O 1
ATOM 893 N N . GLU A 1 134 ? -36.049 8.185 -15.796 1.00 54.16 134 GLU A N 1
ATOM 894 C CA . GLU A 1 134 ? -35.318 9.460 -15.685 1.00 54.16 134 GLU A CA 1
ATOM 895 C C . GLU A 1 134 ? -33.866 9.327 -16.163 1.00 54.16 134 GLU A C 1
ATOM 897 O O . GLU A 1 134 ? -33.341 10.224 -16.823 1.00 54.16 134 GLU A O 1
ATOM 902 N N . LEU A 1 135 ? -33.240 8.170 -15.919 1.00 54.03 135 LEU A N 1
ATOM 903 C CA . LEU A 1 135 ? -31.914 7.834 -16.452 1.00 54.03 135 LEU A CA 1
ATOM 904 C C . LEU A 1 135 ? -31.921 7.700 -17.984 1.00 54.03 135 LEU A C 1
ATOM 906 O O . LEU A 1 135 ? -30.974 8.139 -18.638 1.00 54.03 135 LEU A O 1
ATOM 910 N N . ALA A 1 136 ? -32.998 7.159 -18.565 1.00 56.97 136 ALA A N 1
ATOM 911 C CA . ALA A 1 136 ? -33.162 7.075 -20.017 1.00 56.97 136 ALA A CA 1
ATOM 912 C C . ALA A 1 136 ? -33.333 8.465 -20.663 1.00 56.97 136 ALA A C 1
ATOM 914 O O . ALA A 1 136 ? -32.684 8.761 -21.665 1.00 56.97 136 ALA A O 1
ATOM 915 N N . LEU A 1 137 ? -34.120 9.351 -20.040 1.00 58.78 137 LEU A N 1
ATOM 916 C CA . LEU A 1 137 ? -34.302 10.741 -20.482 1.00 58.78 137 LEU A CA 1
ATOM 917 C C . LEU A 1 137 ? -33.009 11.569 -20.400 1.00 58.78 137 LEU A C 1
ATOM 919 O O . LEU A 1 137 ? -32.757 12.422 -21.255 1.00 58.78 137 LEU A O 1
ATOM 923 N N . LEU A 1 138 ? -32.164 11.312 -19.396 1.00 57.03 138 LEU A N 1
ATOM 924 C CA . LEU A 1 138 ? -30.871 11.984 -19.256 1.00 57.03 138 LEU A CA 1
ATOM 925 C C . LEU A 1 138 ? -29.867 11.519 -20.325 1.00 57.03 138 LEU A C 1
ATOM 927 O O . LEU A 1 138 ? -29.129 12.337 -20.876 1.00 57.03 138 LEU A O 1
ATOM 931 N N . ALA A 1 139 ? -29.874 10.224 -20.657 1.00 58.22 139 ALA A N 1
ATOM 932 C CA . ALA A 1 139 ? -29.031 9.652 -21.705 1.00 58.22 139 ALA A CA 1
ATOM 933 C C . ALA A 1 139 ? -29.417 10.158 -23.106 1.00 58.22 139 ALA A C 1
ATOM 935 O O . ALA A 1 139 ? -28.538 10.483 -23.904 1.00 58.22 139 ALA A O 1
ATOM 936 N N . GLU A 1 140 ? -30.714 10.308 -23.387 1.00 59.22 140 GLU A N 1
ATOM 937 C CA . GLU A 1 140 ? -31.200 10.852 -24.661 1.00 59.22 140 GLU A CA 1
ATOM 938 C C . GLU A 1 140 ? -30.817 12.334 -24.831 1.00 59.22 140 GLU A C 1
ATOM 940 O O . GLU A 1 140 ? -30.360 12.753 -25.897 1.00 59.22 140 GLU A O 1
ATOM 945 N N . ARG A 1 141 ? -30.885 13.126 -23.749 1.00 57.34 141 ARG A N 1
ATOM 946 C CA . ARG A 1 141 ? -30.455 14.535 -23.764 1.00 57.34 141 ARG A CA 1
ATOM 947 C C . ARG A 1 141 ? -28.946 14.726 -23.895 1.00 57.34 141 ARG A C 1
ATOM 949 O O . ARG A 1 141 ? -28.522 15.720 -24.480 1.00 57.34 141 ARG A O 1
ATOM 956 N N . LEU A 1 142 ? -28.139 13.797 -23.385 1.00 54.62 142 LEU A N 1
ATOM 957 C CA . LEU A 1 142 ? -26.679 13.830 -23.536 1.00 54.62 142 LEU A CA 1
ATOM 958 C C . LEU A 1 142 ? -26.222 13.327 -24.915 1.00 54.62 142 LEU A C 1
ATOM 960 O O . LEU A 1 142 ? -25.220 13.815 -25.438 1.00 54.62 142 LEU A O 1
ATOM 964 N N . GLY A 1 143 ? -26.976 12.416 -25.541 1.00 48.84 143 GLY A N 1
ATOM 965 C CA . GLY A 1 143 ? -26.719 11.936 -26.903 1.00 48.84 143 GLY A CA 1
ATOM 966 C C . GLY A 1 143 ? -26.956 12.985 -27.997 1.00 48.84 143 GLY A C 1
ATOM 967 O O . GLY A 1 143 ? -26.293 12.950 -29.031 1.00 48.84 143 GLY A O 1
ATOM 968 N N . ALA A 1 144 ? -27.832 13.966 -27.761 1.00 50.09 144 ALA A N 1
ATOM 969 C CA . ALA A 1 144 ? -28.134 15.032 -28.722 1.00 50.09 144 ALA A CA 1
ATOM 970 C C . ALA A 1 144 ? -27.062 16.144 -28.812 1.00 50.09 144 ALA A C 1
ATOM 972 O O . ALA A 1 144 ? -27.149 16.999 -29.688 1.00 50.09 144 ALA A O 1
ATOM 973 N N . VAL A 1 145 ? -26.044 16.150 -27.939 1.00 47.81 145 VAL A N 1
ATOM 974 C CA . VAL A 1 145 ? -25.014 17.215 -27.886 1.00 47.81 145 VAL A CA 1
ATOM 975 C C . VAL A 1 145 ? -23.732 16.855 -28.663 1.00 47.81 145 VAL A C 1
ATOM 977 O O . VAL A 1 145 ? -22.832 17.676 -28.788 1.00 47.81 145 VAL A O 1
ATOM 980 N N . SER A 1 146 ? -23.640 15.660 -29.261 1.00 47.09 146 SER A N 1
ATOM 981 C CA . SER A 1 146 ? -22.502 15.263 -30.123 1.00 47.09 146 SER A CA 1
ATOM 982 C C . SER A 1 146 ? -22.779 15.376 -31.627 1.00 47.09 146 SER A C 1
ATOM 984 O O . SER A 1 146 ? -22.212 14.627 -32.420 1.00 47.09 146 SER A O 1
ATOM 986 N N . GLY A 1 147 ? -23.633 16.310 -32.046 1.00 47.34 147 GLY A N 1
ATOM 987 C CA . GLY A 1 147 ? -23.942 16.476 -33.463 1.00 47.34 147 GLY A CA 1
ATOM 988 C C . GLY A 1 147 ? -24.441 17.857 -33.854 1.00 47.34 147 GLY A C 1
ATOM 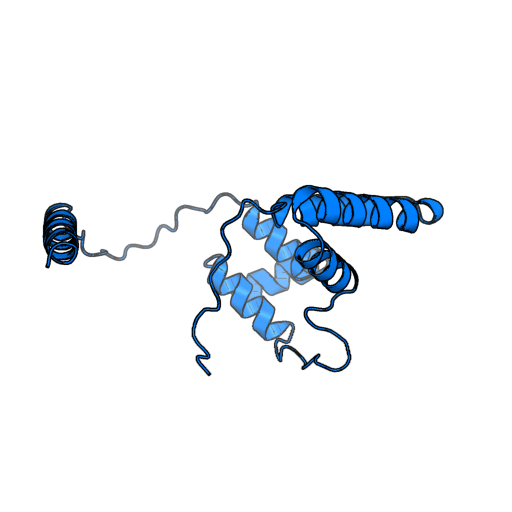989 O O . GLY A 1 147 ? -25.555 17.939 -34.348 1.00 47.34 147 GLY A O 1
ATOM 990 N N . THR A 1 148 ? -23.617 18.893 -33.669 1.00 41.34 148 THR A N 1
ATOM 991 C CA . THR A 1 148 ? -23.485 20.063 -34.568 1.00 41.34 148 THR A CA 1
ATOM 992 C C . THR A 1 148 ? -22.173 20.772 -34.281 1.00 41.34 148 THR A C 1
ATOM 994 O O . THR A 1 148 ? -21.979 21.135 -33.098 1.00 41.34 148 THR A O 1
#

Sequence (148 aa):
SNPGRVGLLCARPYSLDSFAKGIAAVEAAPAPDKLSAMTALLADCLAADGPQEACRAAMLARGRVAPAHESRPTGMGAAALAGAIAQAFGSDVQTVQAEASSAGGLAAAAAALWRAPAAPSGGSAESPAVSTAELALLAERLGAVSGT

pLDDT: mean 70.77, std 18.02, range [27.88, 90.44]

Nearest PDB structures (foldseek):
  9bs4-assem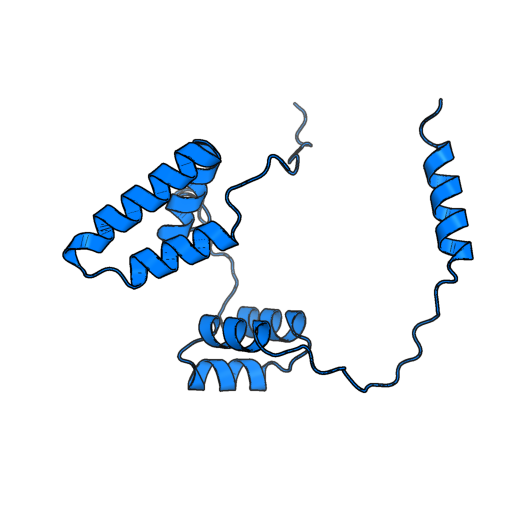bly1_A  TM=8.404E-01  e=4.059E-01  Homo sapiens
  8vdn-assembly1_A  TM=7.891E-01  e=4.059E-01  Homo sapiens
  9bs4-assembly2_E  TM=8.633E-01  e=7.861E-01  Homo sapiens
  7kr3-assembly1_A  TM=8.267E-01  e=8.307E-01  Homo sapiens
  7l35-assembly1_A  TM=8.554E-01  e=1.156E+00  Homo sapiens

Organism: Cafeteria roenbergensis (NCBI:txid33653)

Mean predicted aligned error: 15.28 Å

Solvent-accessible surface area (backbone atoms only — not comparable to full-atom values): 9105 Å² total; per-residue (Å²): 142,82,95,83,74,92,66,82,76,87,60,87,56,74,43,73,65,56,52,52,51,44,52,52,50,27,69,70,36,57,80,91,44,28,62,59,43,46,50,49,48,42,50,51,36,30,71,65,52,31,68,70,48,21,51,49,52,58,34,48,78,69,79,32,95,53,58,83,93,70,52,66,84,86,82,72,48,72,68,56,49,36,46,51,50,12,62,76,68,78,50,54,49,66,60,41,50,51,37,11,68,72,58,77,28,63,70,46,26,51,53,50,61,69,69,44,76,81,70,82,79,90,65,96,67,92,68,83,79,78,49,71,66,60,58,51,55,52,50,56,62,60,62,67,71,79,75,131